Protein AF-A0A938LS44-F1 (afdb_monomer)

Mean predicted aligned error: 18.04 Å

Solvent-accessible surface area (backbone atoms only — not comparable to full-atom values): 8291 Å² total; per-residue (Å²): 138,83,89,50,72,65,62,50,58,70,42,45,64,40,54,76,70,62,76,52,53,71,71,59,46,53,52,51,53,54,49,36,69,77,35,56,71,58,39,54,48,51,54,57,49,58,70,61,63,71,82,76,79,67,84,51,71,64,63,55,53,52,51,48,52,51,51,54,52,51,52,54,52,49,52,52,51,51,48,49,51,51,29,49,50,36,52,45,61,73,64,58,64,59,93,77,76,100,79,69,94,46,44,78,89,51,86,85,49,72,64,58,51,52,50,39,46,51,52,20,49,52,43,47,51,53,46,51,52,53,56,59,70,65,50,71,80,74,129

Radius of gyration: 33.51 Å; Cα contacts (8 Å, |Δi|>4): 51; chains: 1; bounding box: 62×52×83 Å

Structure (mmCIF, N/CA/C/O backbone):
data_AF-A0A938LS44-F1
#
_entry.id   AF-A0A938LS44-F1
#
loop_
_atom_site.group_PDB
_atom_site.id
_atom_site.type_symbol
_atom_site.label_atom_id
_atom_site.label_alt_id
_atom_site.label_comp_id
_atom_site.label_asym_id
_atom_site.label_entity_id
_atom_site.label_seq_id
_atom_site.pdbx_PDB_ins_code
_atom_site.Cartn_x
_atom_site.Cartn_y
_atom_site.Cartn_z
_atom_site.occupancy
_atom_site.B_iso_or_equiv
_atom_site.auth_seq_id
_atom_site.auth_comp_id
_atom_site.aut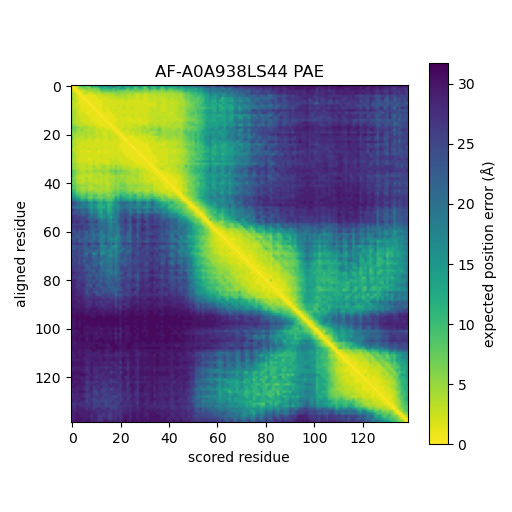h_asym_id
_atom_site.auth_atom_id
_atom_site.pdbx_PDB_model_num
ATOM 1 N N . MET A 1 1 ? -5.457 -23.847 31.312 1.00 52.97 1 MET A N 1
ATOM 2 C CA . MET A 1 1 ? -5.130 -22.407 31.427 1.00 52.97 1 MET A CA 1
ATOM 3 C C . MET A 1 1 ? -6.090 -21.785 32.421 1.00 52.97 1 MET A C 1
ATOM 5 O O . MET A 1 1 ? -7.231 -22.224 32.456 1.00 52.97 1 MET A O 1
ATOM 9 N N . LYS A 1 2 ? -5.640 -20.827 33.236 1.00 74.75 2 LYS A N 1
ATOM 10 C CA . LYS A 1 2 ? -6.527 -20.029 34.090 1.00 74.75 2 LYS A CA 1
ATOM 11 C C . LYS A 1 2 ? -6.760 -18.697 33.391 1.00 74.75 2 LYS A C 1
ATOM 13 O O . LYS A 1 2 ? -5.788 -18.053 33.007 1.00 74.75 2 LYS A O 1
ATOM 18 N N . ILE A 1 3 ? -8.020 -18.354 33.173 1.00 79.94 3 ILE A N 1
ATOM 19 C CA . ILE A 1 3 ? -8.418 -17.028 32.706 1.00 79.94 3 ILE A CA 1
ATOM 20 C C . ILE A 1 3 ? -8.428 -16.126 33.942 1.00 79.94 3 ILE A C 1
ATOM 22 O O . ILE A 1 3 ? -8.813 -16.577 35.021 1.00 79.94 3 ILE A O 1
ATOM 26 N N . THR A 1 4 ? -7.904 -14.912 33.806 1.00 88.69 4 THR A N 1
ATOM 27 C CA . THR A 1 4 ? -7.859 -13.909 34.875 1.00 88.69 4 THR A CA 1
ATOM 28 C C . THR A 1 4 ? -8.742 -12.728 34.507 1.00 88.69 4 THR A C 1
ATOM 30 O O . THR A 1 4 ? -9.022 -12.497 33.330 1.00 88.69 4 THR A O 1
ATOM 33 N N . ASP A 1 5 ? -9.129 -11.954 35.515 1.00 88.94 5 ASP A N 1
ATOM 34 C CA . ASP A 1 5 ? -9.919 -10.735 35.334 1.00 88.94 5 ASP A CA 1
ATOM 35 C C . ASP A 1 5 ? -9.244 -9.739 34.377 1.00 88.94 5 ASP A C 1
ATOM 37 O O . ASP A 1 5 ? -9.925 -9.113 33.570 1.00 88.94 5 ASP A O 1
ATOM 41 N N . ASP A 1 6 ? -7.910 -9.657 34.386 1.00 88.19 6 ASP A N 1
ATOM 42 C CA . ASP A 1 6 ? -7.145 -8.793 33.474 1.00 88.19 6 ASP A CA 1
ATOM 43 C C . ASP A 1 6 ? -7.316 -9.193 32.003 1.00 88.19 6 ASP A C 1
ATOM 45 O O . ASP A 1 6 ? -7.503 -8.338 31.143 1.00 88.19 6 ASP A O 1
ATOM 49 N N . VAL A 1 7 ? -7.332 -10.500 31.710 1.00 89.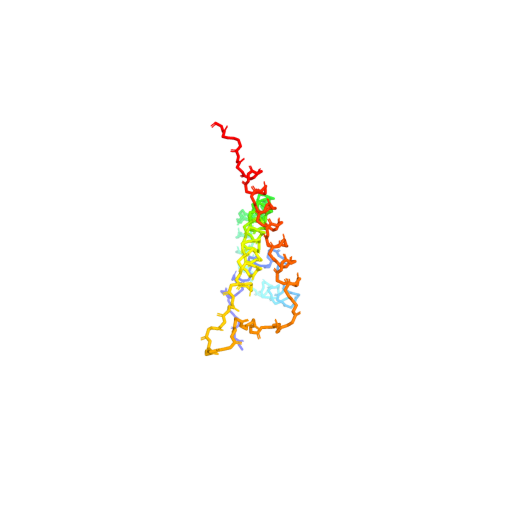75 7 VAL A N 1
ATOM 50 C CA . VAL A 1 7 ? -7.561 -10.994 30.342 1.00 89.75 7 VAL A CA 1
ATOM 51 C C . VAL A 1 7 ? -8.953 -10.599 29.861 1.00 89.75 7 VAL A C 1
ATOM 53 O O . VAL A 1 7 ? -9.138 -10.273 28.692 1.00 89.75 7 VAL A O 1
ATOM 56 N N . ILE A 1 8 ? -9.943 -10.616 30.752 1.00 91.50 8 ILE A N 1
ATOM 57 C CA . ILE A 1 8 ? -11.305 -10.205 30.417 1.00 91.50 8 ILE A CA 1
ATOM 58 C C . ILE A 1 8 ? -11.374 -8.688 30.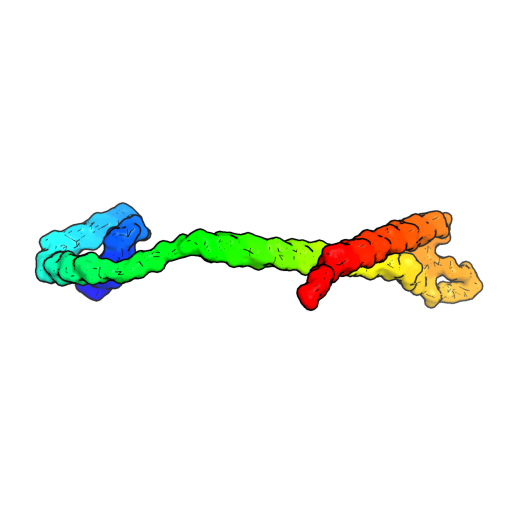218 1.00 91.50 8 ILE A C 1
ATOM 60 O O . ILE A 1 8 ? -11.983 -8.254 29.241 1.00 91.50 8 ILE A O 1
ATOM 64 N N . ARG A 1 9 ? -10.689 -7.891 31.053 1.00 89.25 9 ARG A N 1
ATOM 65 C CA . ARG A 1 9 ? -10.570 -6.430 30.877 1.00 89.25 9 ARG A CA 1
ATOM 66 C C . ARG A 1 9 ? -9.946 -6.058 29.536 1.00 89.25 9 ARG A C 1
ATOM 68 O O . ARG A 1 9 ? -10.493 -5.210 28.838 1.00 89.25 9 ARG A O 1
ATOM 75 N N . ASP A 1 10 ? -8.884 -6.744 29.122 1.00 87.38 10 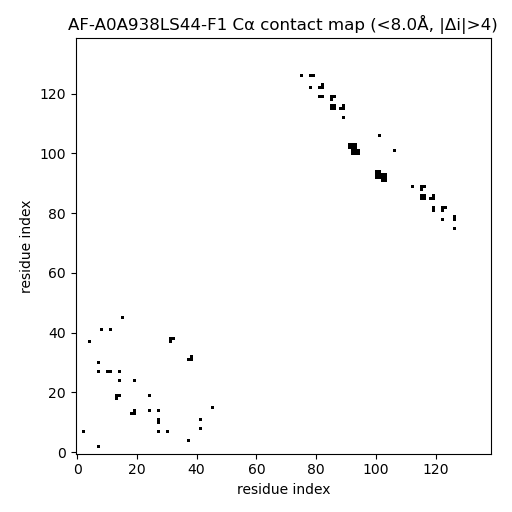ASP A N 1
ATOM 76 C CA . ASP A 1 10 ? -8.241 -6.518 27.820 1.00 87.38 10 ASP A CA 1
ATOM 77 C C . ASP A 1 10 ? -9.177 -6.816 26.634 1.00 87.38 10 ASP A C 1
ATOM 79 O O . ASP A 1 10 ? -9.056 -6.218 25.562 1.00 87.38 10 ASP A O 1
ATOM 83 N N . LEU A 1 11 ? -10.135 -7.733 26.812 1.00 90.44 11 LEU A N 1
ATOM 84 C CA . LEU A 1 11 ? -11.109 -8.107 25.785 1.00 90.44 11 LEU A CA 1
ATOM 85 C C . LEU A 1 11 ? -12.345 -7.197 25.748 1.00 90.44 11 LEU A C 1
ATOM 87 O O . LEU A 1 11 ? -13.023 -7.169 24.716 1.00 90.44 11 LEU A O 1
ATOM 91 N N . LEU A 1 12 ? -12.642 -6.439 26.811 1.00 88.88 12 LEU A N 1
ATOM 92 C CA . LEU A 1 12 ? -13.825 -5.568 26.889 1.00 88.88 12 LEU A CA 1
ATOM 93 C C . LEU A 1 12 ? -13.903 -4.541 25.745 1.00 88.88 12 LEU A C 1
ATOM 95 O O . LEU A 1 12 ? -14.967 -4.452 25.127 1.00 88.88 12 LEU A O 1
ATOM 99 N N . PRO A 1 13 ? -12.828 -3.811 25.373 1.00 85.06 13 PRO A N 1
ATOM 100 C CA . PRO A 1 13 ? -12.893 -2.858 24.265 1.00 85.06 13 PRO A CA 1
ATOM 101 C C . PRO A 1 13 ? -13.277 -3.521 22.937 1.00 85.06 13 PRO A C 1
ATOM 103 O O . PRO A 1 13 ? -14.103 -2.993 22.194 1.00 85.06 13 PRO A O 1
ATOM 106 N N . LEU A 1 14 ? -12.727 -4.708 22.657 1.00 85.81 14 LEU A N 1
ATOM 107 C CA . LEU A 1 14 ? -13.027 -5.477 21.445 1.00 85.81 14 LEU A CA 1
ATOM 108 C C . LEU A 1 14 ? -14.450 -6.051 21.476 1.00 85.81 14 LEU A C 1
ATOM 110 O O . LEU A 1 14 ? -15.129 -6.089 20.447 1.00 85.81 14 LEU A O 1
ATOM 114 N N . TYR A 1 15 ? -14.913 -6.487 22.652 1.00 87.19 15 TYR A N 1
ATOM 115 C CA . TYR A 1 15 ? -16.284 -6.941 22.878 1.00 87.19 15 TYR A CA 1
ATOM 116 C C . TYR A 1 15 ? -17.288 -5.815 22.602 1.00 87.19 15 TYR A C 1
ATOM 118 O O . TYR A 1 15 ? -18.227 -6.019 21.827 1.00 87.19 15 TYR A O 1
ATOM 126 N N . HIS A 1 16 ? -17.046 -4.617 23.145 1.00 84.56 16 HIS A N 1
ATOM 127 C CA . HIS A 1 16 ? -17.871 -3.427 22.921 1.00 84.56 16 HIS A CA 1
ATOM 128 C C . HIS A 1 16 ? -17.831 -2.937 21.468 1.00 84.56 16 HIS A C 1
ATOM 130 O O . HIS A 1 16 ? -18.863 -2.534 20.936 1.00 84.56 16 HIS A O 1
ATOM 136 N N . ALA A 1 17 ? -16.677 -3.024 20.800 1.00 81.94 17 ALA A N 1
ATOM 137 C CA . ALA A 1 17 ? -16.538 -2.708 19.377 1.00 81.94 17 ALA A CA 1
ATOM 138 C C . ALA A 1 17 ? -17.209 -3.744 18.451 1.00 81.94 17 ALA A C 1
ATOM 140 O O . ALA A 1 17 ? -17.344 -3.509 17.252 1.00 81.94 17 ALA A O 1
ATOM 141 N N . GLY A 1 18 ? -17.631 -4.897 18.984 1.00 83.50 18 GLY A N 1
ATOM 142 C CA . GLY A 1 18 ? -18.215 -5.983 18.198 1.00 83.50 18 GLY A CA 1
ATOM 143 C C . GLY A 1 18 ? -17.208 -6.731 17.318 1.00 83.50 18 GLY A C 1
ATOM 144 O O . GLY A 1 18 ? -17.624 -7.494 16.449 1.00 83.50 18 GLY A O 1
ATOM 145 N N . GLU A 1 19 ? -15.906 -6.549 17.547 1.00 85.06 19 GLU A N 1
ATOM 146 C CA . GLU A 1 19 ? -14.820 -7.150 16.757 1.00 85.06 19 GLU A CA 1
ATOM 147 C C . GLU A 1 19 ? -14.406 -8.551 17.254 1.00 85.06 19 GLU A C 1
ATOM 149 O O . GLU A 1 19 ? -13.526 -9.196 16.681 1.00 85.06 19 GLU A O 1
ATOM 154 N N . VAL A 1 20 ? -15.052 -9.061 18.308 1.00 90.62 20 VAL A N 1
ATOM 155 C CA . VAL A 1 20 ? -14.825 -10.412 18.846 1.00 90.62 20 VAL A CA 1
ATOM 156 C C . VAL A 1 20 ? -15.652 -11.483 18.127 1.00 90.62 20 VAL A C 1
ATOM 158 O O . VAL A 1 20 ? -16.794 -11.264 17.720 1.00 90.62 20 VAL A O 1
ATOM 161 N N . ARG A 1 21 ? -15.086 -12.692 18.011 1.00 91.31 21 ARG A N 1
ATOM 162 C CA . ARG A 1 21 ? -15.789 -13.880 17.493 1.00 91.31 21 ARG A CA 1
ATOM 163 C C . ARG A 1 21 ? -16.838 -14.381 18.494 1.00 91.31 21 ARG A C 1
ATOM 165 O O . ARG A 1 21 ? -16.736 -14.103 19.686 1.00 91.31 21 ARG A O 1
ATOM 172 N N . ALA A 1 22 ? -17.805 -15.167 18.012 1.00 91.69 22 ALA A N 1
ATOM 173 C CA . ALA A 1 22 ? -18.907 -15.697 18.824 1.00 91.69 22 ALA A CA 1
ATOM 174 C C . ALA A 1 22 ? -18.430 -16.457 20.078 1.00 91.69 22 ALA A C 1
ATOM 176 O O . ALA A 1 22 ? -18.930 -16.200 21.169 1.00 91.69 22 ALA A O 1
ATOM 177 N N . ASP A 1 23 ? -17.411 -17.308 19.942 1.00 91.19 23 ASP A N 1
ATOM 178 C CA . ASP A 1 23 ? -16.866 -18.080 21.066 1.00 91.19 23 ASP A CA 1
ATOM 179 C C . ASP A 1 23 ? -16.246 -17.174 22.143 1.00 91.19 23 ASP A C 1
ATOM 181 O O . ASP A 1 23 ? -16.451 -17.373 23.338 1.00 91.19 23 ASP A O 1
ATOM 185 N N . THR A 1 24 ? -15.519 -16.133 21.724 1.00 90.88 24 THR A N 1
ATOM 186 C CA . THR A 1 24 ? -14.915 -15.148 22.634 1.00 90.88 24 THR A CA 1
ATOM 187 C C . THR A 1 24 ? -15.981 -14.291 23.310 1.00 90.88 24 THR A C 1
ATOM 189 O O . THR A 1 24 ? -15.847 -13.960 24.483 1.00 90.88 24 THR A O 1
ATOM 192 N N . ARG A 1 25 ? -17.064 -13.965 22.595 1.00 92.06 25 ARG A N 1
ATOM 193 C CA . ARG A 1 25 ? -18.217 -13.255 23.155 1.00 92.06 25 ARG A CA 1
ATOM 194 C C . ARG A 1 25 ? -18.880 -14.064 24.271 1.00 92.06 25 ARG A C 1
ATOM 196 O O . ARG A 1 25 ? -19.039 -13.543 25.368 1.00 92.06 25 ARG A O 1
ATOM 203 N N . ALA A 1 26 ? -19.190 -15.334 24.011 1.00 92.94 26 ALA A N 1
ATOM 204 C CA . ALA A 1 26 ? -19.806 -16.218 24.999 1.00 92.94 26 ALA A CA 1
ATOM 205 C C . ALA A 1 26 ? -18.922 -16.400 26.245 1.00 92.94 26 ALA A C 1
ATOM 207 O O . ALA A 1 26 ? -19.429 -16.439 27.363 1.00 92.94 26 ALA A O 1
ATOM 208 N N . LEU A 1 27 ? -17.598 -16.458 26.061 1.00 93.31 27 LEU A N 1
ATOM 209 C CA . LEU A 1 27 ? -16.639 -16.522 27.163 1.00 93.31 27 LEU A CA 1
ATOM 210 C C . LEU A 1 27 ? -16.692 -15.275 28.058 1.00 93.31 27 LEU A C 1
ATOM 212 O O . LEU A 1 27 ? -16.751 -15.405 29.278 1.00 93.31 27 LEU A O 1
ATOM 216 N N . VAL A 1 28 ? -16.662 -14.080 27.459 1.00 91.56 28 VAL A N 1
ATOM 217 C CA . VAL A 1 28 ? -16.722 -12.812 28.202 1.00 91.56 28 VAL A CA 1
ATOM 218 C C . VAL A 1 28 ? -18.060 -12.688 28.932 1.00 91.56 28 VAL A C 1
ATOM 220 O O . VAL A 1 28 ? -18.076 -12.360 30.112 1.00 91.56 28 VAL A O 1
ATOM 223 N N . GLU A 1 29 ? -19.176 -13.016 28.279 1.00 92.12 29 GLU A N 1
ATOM 224 C CA . GLU A 1 29 ? -20.508 -12.975 28.897 1.00 92.12 29 GLU A CA 1
ATOM 225 C C . GLU A 1 29 ? -20.629 -13.928 30.094 1.00 92.12 29 GLU A C 1
ATOM 227 O O . GLU A 1 29 ? -21.110 -13.516 31.149 1.00 92.12 29 GLU A O 1
ATOM 232 N N . ALA A 1 30 ? -20.152 -15.170 29.963 1.00 92.56 30 ALA A N 1
ATOM 233 C CA . ALA A 1 30 ? -20.151 -16.137 31.060 1.00 92.56 30 ALA A CA 1
ATOM 234 C C . ALA A 1 30 ? -19.305 -15.648 32.248 1.00 92.56 30 ALA A C 1
ATOM 236 O O . ALA A 1 30 ? -19.742 -15.726 33.394 1.00 92.56 30 ALA A O 1
ATOM 237 N N . TRP A 1 31 ? -18.134 -15.062 31.981 1.00 92.25 31 TRP A N 1
ATOM 238 C CA . TRP A 1 31 ? -17.270 -14.525 33.034 1.00 92.25 31 TRP A CA 1
ATOM 239 C C . TRP A 1 31 ? -17.903 -13.339 33.766 1.00 92.25 31 TRP A C 1
ATOM 241 O O . TRP A 1 31 ? -17.846 -13.252 34.990 1.00 92.25 31 TRP A O 1
ATOM 251 N N . LEU A 1 32 ? -18.554 -12.433 33.033 1.00 90.00 32 LEU A N 1
ATOM 252 C CA . LEU A 1 32 ? -19.239 -11.277 33.616 1.00 90.00 32 LEU A CA 1
ATOM 253 C C . LEU A 1 32 ? -20.450 -11.680 34.471 1.00 90.00 32 LEU A C 1
ATOM 255 O O . LEU A 1 32 ? -20.757 -10.992 35.444 1.00 90.00 32 LEU A O 1
ATOM 259 N N . GLN A 1 33 ? -21.119 -12.792 34.147 1.00 91.12 33 GLN A N 1
ATOM 260 C CA . GLN A 1 33 ? -22.191 -13.353 34.979 1.00 91.12 33 GLN A CA 1
ATOM 261 C C . GLN A 1 33 ? -21.663 -13.910 36.305 1.00 91.12 33 GLN A C 1
ATOM 263 O O . GLN A 1 33 ? -22.303 -13.737 37.342 1.00 91.12 33 GLN A O 1
ATOM 268 N N . GLU A 1 34 ? -20.499 -14.558 36.281 1.00 90.00 34 GLU A N 1
ATOM 269 C CA . GLU A 1 34 ? -19.854 -15.113 37.475 1.00 90.00 34 GLU A CA 1
ATOM 270 C C . GLU A 1 34 ? -19.195 -14.024 38.347 1.00 90.00 34 GLU A C 1
ATOM 272 O O . GLU A 1 34 ? -19.119 -14.170 39.568 1.00 90.00 34 GLU A O 1
ATOM 277 N N . HIS A 1 35 ? -18.781 -12.900 37.747 1.00 89.25 35 HIS A N 1
ATOM 278 C CA . HIS A 1 35 ? -18.058 -11.801 38.399 1.00 89.25 35 HIS A CA 1
ATOM 279 C C . HIS A 1 35 ? -18.805 -10.451 38.282 1.00 89.25 35 HIS A C 1
ATOM 281 O O . HIS A 1 35 ? -18.361 -9.547 37.566 1.00 89.25 35 HIS A O 1
ATOM 287 N N . PRO A 1 36 ? -19.908 -10.244 39.031 1.00 84.44 36 PRO A N 1
ATOM 288 C CA . PRO A 1 36 ? -20.771 -9.065 38.883 1.00 84.44 36 PRO A CA 1
ATOM 289 C C . PRO A 1 36 ? -20.073 -7.732 39.201 1.00 84.44 36 PRO A C 1
ATOM 291 O O . PRO A 1 36 ? -20.407 -6.708 38.611 1.00 84.44 36 PRO A O 1
ATOM 294 N N . ALA A 1 37 ? -19.067 -7.733 40.083 1.00 86.31 37 ALA A N 1
ATOM 295 C CA . ALA A 1 37 ? -18.270 -6.538 40.373 1.00 86.31 37 ALA A CA 1
ATOM 296 C C . ALA A 1 37 ? -17.494 -6.039 39.139 1.00 86.31 37 ALA A C 1
ATOM 298 O O . ALA A 1 37 ? -17.409 -4.836 38.904 1.00 86.31 37 ALA A O 1
ATOM 299 N N . LEU A 1 38 ? -16.982 -6.967 38.323 1.00 85.62 38 LEU A N 1
ATOM 300 C CA . LEU A 1 38 ? -16.269 -6.656 37.085 1.00 85.62 38 LEU A CA 1
ATOM 301 C C . LEU A 1 38 ? -17.241 -6.186 35.995 1.00 85.62 38 LEU A C 1
ATOM 303 O O . LEU A 1 38 ? -16.904 -5.304 35.211 1.00 85.62 38 LEU A O 1
ATOM 307 N N . ALA A 1 39 ? -18.471 -6.709 35.986 1.00 84.69 39 ALA A N 1
ATOM 308 C CA . ALA A 1 39 ? -19.529 -6.245 35.091 1.00 84.69 39 ALA A CA 1
ATOM 309 C C . ALA A 1 39 ? -19.952 -4.794 35.367 1.00 84.69 39 ALA A C 1
ATOM 311 O O . ALA A 1 39 ? -20.129 -4.021 34.425 1.00 84.69 39 ALA A O 1
ATOM 312 N N . GLU A 1 40 ? -20.074 -4.392 36.636 1.00 84.50 40 GLU A N 1
ATOM 313 C CA . GLU A 1 40 ? -20.341 -2.989 36.982 1.00 84.50 40 GLU A CA 1
ATOM 314 C C . GLU A 1 40 ? -19.205 -2.054 36.554 1.00 84.50 40 GLU A C 1
ATOM 316 O O . GLU A 1 40 ? -19.457 -0.943 36.082 1.00 84.50 40 GLU A O 1
ATOM 321 N N . GLU A 1 41 ? -17.957 -2.493 36.707 1.00 82.19 41 GLU A N 1
ATOM 322 C CA . GLU A 1 41 ? -16.779 -1.728 36.305 1.00 82.19 41 GLU A CA 1
ATOM 323 C C . GLU A 1 41 ? -16.702 -1.582 34.780 1.00 82.19 41 GLU A C 1
ATOM 325 O O . GLU A 1 41 ? -16.566 -0.467 34.280 1.00 82.19 41 GLU A O 1
ATOM 330 N N . ALA A 1 42 ? -16.941 -2.670 34.043 1.00 79.75 42 ALA A N 1
ATOM 331 C CA . ALA A 1 42 ? -17.043 -2.676 32.586 1.00 79.75 42 ALA A CA 1
ATOM 332 C C . ALA A 1 42 ? -18.137 -1.725 32.073 1.00 79.75 42 ALA A C 1
ATOM 334 O O . ALA A 1 42 ? -17.931 -0.990 31.109 1.00 79.75 42 ALA A O 1
ATOM 335 N N . LEU A 1 43 ? -19.298 -1.687 32.737 1.00 78.88 43 LEU A N 1
ATOM 336 C CA . LEU A 1 43 ? -20.379 -0.756 32.405 1.00 78.88 43 LEU A CA 1
ATOM 337 C C . LEU A 1 43 ? -19.952 0.705 32.603 1.00 78.88 43 LEU A C 1
ATOM 339 O O . LEU A 1 43 ? -20.227 1.541 31.740 1.00 78.88 43 LEU A O 1
ATOM 343 N N . ARG A 1 44 ? -19.249 1.019 33.698 1.00 78.94 44 ARG A N 1
ATOM 344 C CA . ARG A 1 44 ? -18.726 2.373 33.958 1.00 78.94 44 ARG A CA 1
ATOM 345 C C . ARG A 1 44 ? -17.645 2.773 32.956 1.00 78.94 44 ARG A C 1
ATOM 347 O O . ARG A 1 44 ? -17.670 3.901 32.473 1.00 78.94 44 ARG A O 1
ATOM 354 N N . GLU A 1 45 ? -16.746 1.860 32.604 1.00 72.75 45 GLU A N 1
ATOM 355 C CA . GLU A 1 45 ? -15.707 2.094 31.596 1.00 72.75 45 GLU A CA 1
ATOM 356 C C . GLU A 1 45 ? -16.286 2.241 30.186 1.00 72.75 45 GLU A C 1
ATOM 358 O O . GLU A 1 45 ? -15.856 3.114 29.438 1.00 72.75 45 GLU A O 1
ATOM 363 N N . SER A 1 46 ? -17.322 1.475 29.834 1.00 68.00 46 SER A N 1
ATOM 364 C CA . SER A 1 46 ? -18.008 1.603 28.540 1.00 68.00 46 SER A CA 1
ATOM 365 C C . SER A 1 46 ? -18.696 2.962 28.356 1.00 68.00 46 SER A C 1
ATOM 367 O O . SER A 1 46 ? -18.815 3.450 27.231 1.00 68.00 46 SER A O 1
ATOM 369 N N . ALA A 1 47 ? -19.108 3.605 29.457 1.00 65.38 47 ALA A N 1
ATOM 370 C CA . ALA A 1 47 ? -19.650 4.961 29.439 1.00 65.38 47 ALA A CA 1
ATOM 371 C C . ALA A 1 47 ? -18.573 6.009 29.104 1.00 65.38 47 ALA A C 1
ATOM 373 O O . ALA A 1 47 ? -18.886 7.053 28.529 1.00 65.38 47 ALA A O 1
ATOM 374 N N . TRP A 1 48 ? -17.298 5.711 29.379 1.00 59.00 48 TRP A N 1
ATOM 375 C CA . TRP A 1 48 ? -16.152 6.407 28.796 1.00 59.00 48 TRP A CA 1
ATOM 376 C C . TRP A 1 48 ? -15.835 5.824 27.420 1.00 59.00 48 TRP A C 1
ATOM 378 O O . TRP A 1 48 ? -14.766 5.271 27.173 1.00 59.00 48 TRP A O 1
ATOM 388 N N . SER A 1 49 ? -16.774 5.967 26.485 1.00 60.00 49 SER A N 1
ATOM 389 C CA . SER A 1 49 ? -16.522 5.633 25.089 1.00 60.00 49 SER A CA 1
ATOM 390 C C . SER A 1 49 ? -15.319 6.440 24.594 1.00 60.00 49 SER A C 1
ATOM 392 O O . SER A 1 49 ? -15.394 7.669 24.475 1.00 60.00 49 SER A O 1
ATOM 394 N N . LEU A 1 50 ? -14.208 5.758 24.305 1.00 61.84 50 LEU A N 1
ATOM 395 C CA . LEU A 1 50 ? -13.104 6.346 23.556 1.00 61.84 50 LEU A CA 1
ATOM 396 C C . LEU A 1 50 ? -13.679 6.923 22.256 1.00 61.84 50 LEU A C 1
ATOM 398 O O . LEU A 1 50 ? -14.535 6.279 21.640 1.00 61.84 50 LEU A O 1
ATOM 402 N N . PRO A 1 51 ? -13.252 8.122 21.824 1.00 57.66 51 PRO A N 1
ATOM 403 C CA . PRO A 1 51 ? -13.694 8.657 20.552 1.00 57.66 51 PRO A CA 1
ATOM 404 C C . PRO A 1 51 ? -13.338 7.637 19.473 1.00 57.66 51 PRO A C 1
ATOM 406 O O . PRO A 1 51 ? -12.163 7.370 19.219 1.00 57.66 51 PRO A O 1
ATOM 409 N N . VAL A 1 52 ? -14.365 7.039 18.869 1.00 60.72 52 VAL A N 1
ATOM 410 C CA . VAL A 1 52 ? -14.203 6.169 17.710 1.00 60.72 52 VAL A CA 1
ATOM 411 C C . VAL A 1 52 ? -13.531 7.026 16.652 1.00 60.72 52 VAL A C 1
ATOM 413 O O . VAL A 1 52 ? -14.155 7.931 16.089 1.00 60.72 52 VAL A O 1
ATOM 416 N N . ILE A 1 53 ? -12.243 6.775 16.407 1.00 57.81 53 ILE A N 1
ATOM 417 C CA . ILE A 1 53 ? -11.531 7.381 15.288 1.00 57.81 53 ILE A CA 1
ATOM 418 C C . ILE A 1 53 ? -12.126 6.743 14.042 1.00 57.81 53 ILE A C 1
ATOM 420 O O . ILE A 1 53 ? -11.666 5.722 13.533 1.00 57.81 53 ILE A O 1
ATOM 424 N N . THR A 1 54 ? -13.228 7.330 13.589 1.00 56.31 54 THR A N 1
ATOM 425 C CA . THR A 1 54 ? -13.824 7.001 12.309 1.00 56.31 54 THR A CA 1
ATOM 426 C C . THR A 1 54 ? -12.763 7.344 11.289 1.00 56.31 54 THR A C 1
ATOM 428 O O . THR A 1 54 ? -12.359 8.500 11.179 1.00 56.31 54 THR A O 1
ATOM 431 N N . ARG A 1 55 ? -12.267 6.326 10.590 1.00 55.12 55 ARG A N 1
ATOM 432 C CA . ARG A 1 55 ? -11.360 6.497 9.462 1.00 55.12 55 ARG A CA 1
ATOM 433 C C . ARG A 1 55 ? -12.065 7.411 8.461 1.00 55.12 55 ARG A C 1
ATOM 435 O O . ARG A 1 55 ? -12.998 6.987 7.782 1.00 55.12 55 ARG A O 1
ATOM 442 N N . THR A 1 56 ? -11.724 8.694 8.469 1.00 56.41 56 THR A N 1
ATOM 443 C CA . THR A 1 56 ? -12.415 9.697 7.665 1.00 56.41 56 THR A CA 1
ATOM 444 C C . THR A 1 56 ? -12.090 9.450 6.196 1.00 56.41 56 THR A C 1
ATOM 446 O O . THR A 1 56 ? -11.015 8.956 5.856 1.00 56.41 56 THR A O 1
ATOM 449 N N . GLY A 1 57 ? -13.014 9.794 5.294 1.00 57.38 57 GLY A N 1
ATOM 450 C CA . GLY A 1 57 ? -12.806 9.670 3.843 1.00 57.38 57 GLY A CA 1
ATOM 451 C C . GLY A 1 57 ? -11.545 10.380 3.319 1.00 57.38 57 GLY A C 1
ATOM 452 O O . GLY A 1 57 ? -11.080 10.052 2.231 1.00 57.38 57 GLY A O 1
ATOM 453 N N . ALA A 1 58 ? -10.941 11.266 4.120 1.00 58.59 58 ALA A N 1
ATOM 454 C CA . ALA A 1 58 ? -9.631 11.865 3.875 1.00 58.59 58 ALA A CA 1
ATOM 455 C C . ALA A 1 58 ? -8.521 10.815 3.651 1.00 58.59 58 ALA A C 1
ATOM 457 O O . ALA A 1 58 ? -7.703 10.982 2.749 1.00 58.59 58 ALA A O 1
ATOM 458 N N . ASP A 1 59 ? -8.554 9.681 4.364 1.00 62.94 59 ASP A N 1
ATOM 459 C CA . ASP A 1 59 ? -7.622 8.561 4.153 1.00 62.94 59 ASP A CA 1
ATOM 460 C C . ASP A 1 59 ? -7.769 7.952 2.748 1.00 62.94 59 ASP A C 1
ATOM 462 O O . ASP A 1 59 ? -6.804 7.449 2.165 1.00 62.94 59 ASP A O 1
ATOM 466 N N . ALA A 1 60 ? -8.988 7.943 2.199 1.00 67.12 60 ALA A N 1
ATOM 467 C CA . ALA A 1 60 ? -9.259 7.403 0.871 1.00 67.12 60 ALA A CA 1
ATOM 468 C C . ALA A 1 60 ? -8.757 8.356 -0.223 1.00 67.12 60 ALA A C 1
ATOM 470 O O . ALA A 1 60 ? -8.106 7.904 -1.168 1.00 6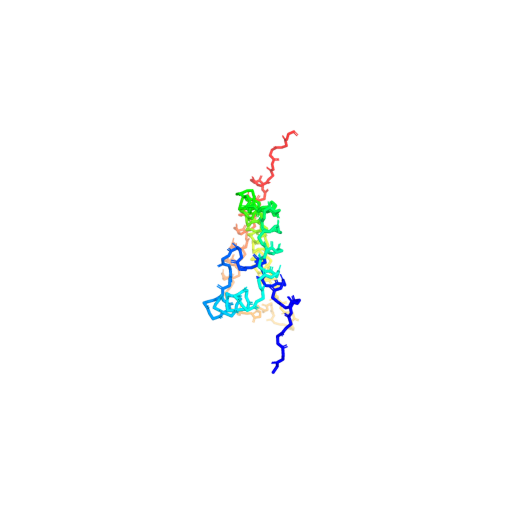7.12 60 ALA A O 1
ATOM 471 N N . GLU A 1 61 ? -8.984 9.660 -0.059 1.00 72.44 61 GLU A N 1
ATOM 472 C CA . GLU A 1 61 ? -8.484 10.691 -0.972 1.00 72.44 61 GLU A CA 1
ATOM 473 C C . GLU A 1 61 ? -6.951 10.764 -0.970 1.00 72.44 61 GLU A C 1
ATOM 475 O O . GLU A 1 61 ? -6.333 10.801 -2.038 1.00 72.44 61 GLU A O 1
ATOM 480 N N . GLU A 1 62 ? -6.312 10.686 0.201 1.00 75.50 62 GLU A N 1
ATOM 481 C CA . GLU A 1 62 ? -4.851 10.667 0.324 1.00 75.50 62 GLU A CA 1
ATOM 482 C C . GLU A 1 62 ? -4.248 9.424 -0.348 1.00 75.50 62 GLU A C 1
ATOM 484 O O . GLU A 1 62 ? -3.284 9.510 -1.120 1.00 75.50 62 GLU A O 1
ATOM 489 N N . ARG A 1 63 ? -4.860 8.250 -0.144 1.00 77.44 63 ARG A N 1
ATOM 490 C CA . ARG A 1 63 ? -4.459 7.011 -0.830 1.00 77.44 63 ARG A CA 1
ATOM 491 C C . ARG A 1 63 ? -4.625 7.115 -2.339 1.00 77.44 63 ARG A C 1
ATOM 493 O O . ARG A 1 63 ? -3.780 6.604 -3.081 1.00 77.44 63 ARG A O 1
ATOM 500 N N . GLU A 1 64 ? -5.687 7.751 -2.816 1.00 79.19 64 GLU A N 1
ATOM 501 C CA . GLU A 1 64 ? -5.916 7.924 -4.246 1.00 79.19 64 GLU A CA 1
ATOM 502 C C . GLU A 1 64 ? -4.909 8.902 -4.865 1.00 79.19 64 GLU A C 1
ATOM 504 O O . GLU A 1 64 ? -4.327 8.602 -5.914 1.00 79.19 64 GLU A O 1
ATOM 509 N N . ALA A 1 65 ? -4.608 10.008 -4.185 1.00 77.38 65 ALA A N 1
ATOM 510 C CA . ALA A 1 65 ? -3.562 10.946 -4.579 1.00 77.38 65 ALA A CA 1
ATOM 511 C C . ALA A 1 65 ? -2.187 10.258 -4.656 1.00 77.38 65 ALA A C 1
ATOM 513 O O . ALA A 1 65 ? -1.473 10.386 -5.656 1.00 77.38 65 ALA A O 1
ATOM 514 N N . LEU A 1 66 ? -1.841 9.435 -3.662 1.00 81.31 66 LEU A N 1
ATOM 515 C CA . LEU A 1 66 ? -0.614 8.635 -3.666 1.00 81.31 66 LEU A CA 1
ATOM 516 C C . LEU A 1 66 ? -0.577 7.631 -4.826 1.00 81.31 66 LEU A C 1
ATOM 518 O O . LEU A 1 66 ? 0.460 7.489 -5.480 1.00 81.31 66 LEU A O 1
ATOM 522 N N . ARG A 1 67 ? -1.690 6.947 -5.131 1.00 80.38 67 ARG A N 1
ATOM 523 C CA . ARG A 1 67 ? -1.775 6.023 -6.279 1.00 80.38 67 ARG A CA 1
ATOM 524 C C . ARG A 1 67 ? -1.565 6.749 -7.603 1.00 80.38 67 ARG A C 1
ATOM 526 O O . ARG A 1 67 ? -0.818 6.248 -8.444 1.00 80.38 67 ARG A O 1
ATOM 533 N N . ARG A 1 68 ? -2.171 7.927 -7.781 1.00 75.56 68 ARG A N 1
ATOM 534 C CA . ARG A 1 68 ? -2.002 8.757 -8.985 1.00 75.56 68 ARG A CA 1
ATOM 535 C C . ARG A 1 68 ? -0.541 9.175 -9.160 1.00 75.56 68 ARG A C 1
ATOM 537 O O . ARG A 1 68 ? 0.018 8.988 -10.241 1.00 75.56 68 ARG A O 1
ATOM 544 N N . THR A 1 69 ? 0.110 9.629 -8.092 1.00 80.88 69 THR A N 1
ATOM 545 C CA . THR A 1 69 ? 1.531 10.015 -8.116 1.00 80.88 69 THR A CA 1
ATOM 546 C C . THR A 1 69 ? 2.442 8.830 -8.439 1.00 80.88 69 THR A C 1
ATOM 548 O O . THR A 1 69 ? 3.292 8.928 -9.326 1.00 80.88 69 THR A O 1
ATOM 551 N N . LYS A 1 70 ? 2.228 7.670 -7.801 1.00 81.38 70 LYS A N 1
ATOM 552 C CA . LYS A 1 70 ? 2.986 6.441 -8.095 1.00 81.38 70 LYS A CA 1
ATOM 553 C C . LYS A 1 70 ? 2.807 5.989 -9.546 1.00 81.38 70 LYS A C 1
ATOM 555 O O . LYS A 1 70 ? 3.786 5.609 -10.183 1.00 81.38 70 LYS A O 1
ATOM 560 N N . ALA A 1 71 ? 1.594 6.072 -10.093 1.00 79.69 71 ALA A N 1
ATOM 561 C CA . ALA A 1 71 ? 1.319 5.696 -11.478 1.00 79.69 71 ALA A CA 1
ATOM 562 C C . ALA A 1 71 ? 2.036 6.607 -12.489 1.00 79.69 71 ALA A C 1
ATOM 564 O O . ALA A 1 71 ? 2.581 6.118 -13.480 1.00 79.69 71 ALA A O 1
ATOM 565 N N . LEU A 1 72 ? 2.081 7.919 -12.237 1.00 78.19 72 LEU A N 1
ATOM 566 C CA . LEU A 1 72 ? 2.823 8.865 -13.078 1.00 78.19 72 LEU A CA 1
ATOM 567 C C . LEU A 1 72 ? 4.331 8.592 -13.042 1.00 78.19 72 LEU A C 1
ATOM 569 O O . LEU A 1 72 ? 4.984 8.586 -14.088 1.00 78.19 72 LEU A O 1
ATOM 573 N N . LEU A 1 73 ? 4.873 8.308 -11.857 1.00 82.31 73 LEU A N 1
ATOM 574 C CA . LEU A 1 73 ? 6.290 8.002 -11.684 1.00 82.31 73 LEU A CA 1
ATOM 575 C C . LEU A 1 73 ? 6.670 6.673 -12.354 1.00 82.31 73 LEU A C 1
ATOM 577 O O . LEU A 1 73 ? 7.679 6.603 -13.057 1.00 82.31 73 LEU A O 1
ATOM 581 N N . ALA A 1 74 ? 5.817 5.653 -12.223 1.00 81.69 74 ALA A N 1
ATOM 582 C CA . ALA A 1 74 ? 5.983 4.370 -12.896 1.00 81.69 74 ALA A CA 1
ATOM 583 C C . ALA A 1 74 ? 5.964 4.528 -14.422 1.00 81.69 74 ALA A C 1
ATOM 585 O O . ALA A 1 74 ? 6.864 4.033 -15.094 1.00 81.69 74 ALA A O 1
ATOM 586 N N . ARG A 1 75 ? 5.007 5.280 -14.984 1.00 77.94 75 ARG A N 1
ATOM 587 C CA . ARG A 1 75 ? 4.954 5.557 -16.433 1.00 77.94 75 ARG A CA 1
ATOM 588 C C . ARG A 1 75 ? 6.215 6.262 -16.932 1.00 77.94 75 ARG A C 1
ATOM 590 O O . ARG A 1 75 ? 6.724 5.909 -17.992 1.00 77.94 75 ARG A O 1
ATOM 597 N N . ARG A 1 76 ? 6.737 7.228 -16.168 1.00 80.12 76 ARG A N 1
ATOM 598 C CA . ARG A 1 76 ? 7.993 7.921 -16.495 1.00 80.12 76 ARG A CA 1
ATOM 599 C C . ARG A 1 76 ? 9.186 6.963 -16.494 1.00 80.12 76 ARG A C 1
ATOM 601 O O . ARG A 1 76 ? 9.996 7.017 -17.414 1.00 80.12 76 ARG A O 1
ATOM 608 N N . SER A 1 77 ? 9.285 6.098 -15.485 1.00 79.88 77 SER A N 1
ATOM 609 C CA . SER A 1 77 ? 10.365 5.114 -15.363 1.00 79.88 77 SER A CA 1
ATOM 610 C C . SER A 1 77 ? 10.312 4.060 -16.474 1.00 79.88 77 SER A C 1
ATOM 612 O O . SER A 1 77 ? 11.330 3.802 -17.108 1.00 79.88 77 SER A O 1
ATOM 614 N N . TRP A 1 78 ? 9.126 3.536 -16.793 1.00 78.25 78 TRP A N 1
ATOM 615 C CA . TRP A 1 78 ? 8.933 2.600 -17.904 1.00 78.25 78 TRP A CA 1
ATOM 616 C C . TRP A 1 78 ? 9.282 3.221 -19.256 1.00 78.25 78 TRP A C 1
ATOM 618 O O . TRP A 1 78 ? 9.977 2.595 -20.050 1.00 78.25 78 TRP A O 1
ATOM 628 N N . ALA A 1 79 ? 8.861 4.463 -19.509 1.00 77.38 79 ALA A N 1
ATOM 629 C CA . ALA A 1 79 ? 9.213 5.165 -20.740 1.00 77.38 79 ALA A CA 1
ATOM 630 C C . ALA A 1 79 ? 10.734 5.357 -20.879 1.00 77.38 79 ALA A C 1
ATOM 632 O O . ALA A 1 79 ? 11.270 5.160 -21.966 1.00 77.38 79 ALA A O 1
ATOM 633 N N . LEU A 1 80 ? 11.433 5.676 -19.782 1.00 78.25 80 LEU A N 1
ATOM 634 C CA . LEU A 1 80 ? 12.894 5.769 -19.769 1.00 78.25 80 LEU A CA 1
ATOM 635 C C . LEU A 1 80 ? 13.549 4.403 -20.028 1.00 78.25 80 LEU A C 1
ATOM 637 O O . LEU A 1 80 ? 14.461 4.315 -20.842 1.00 78.25 80 LEU A O 1
ATOM 641 N N . GLY A 1 81 ? 13.072 3.341 -19.373 1.00 81.75 81 GLY A N 1
ATOM 642 C CA . GLY A 1 81 ? 13.594 1.985 -19.550 1.00 81.75 81 GLY A CA 1
ATOM 643 C C . GLY A 1 81 ? 13.429 1.476 -20.982 1.00 81.75 81 GLY A C 1
ATOM 644 O O . GLY A 1 81 ? 14.386 0.980 -21.566 1.00 81.75 81 GLY A O 1
ATOM 645 N N . ILE A 1 82 ? 12.249 1.675 -21.578 1.00 77.06 82 ILE A N 1
ATOM 646 C CA . ILE A 1 82 ? 11.972 1.334 -22.980 1.00 77.06 82 ILE A CA 1
ATOM 647 C C . ILE A 1 82 ? 12.874 2.149 -23.912 1.00 77.06 82 ILE A C 1
ATOM 649 O O . ILE A 1 82 ? 13.489 1.579 -24.808 1.00 77.06 82 ILE A O 1
ATOM 653 N N . ALA A 1 83 ? 13.003 3.460 -23.687 1.00 74.88 83 ALA A N 1
ATOM 654 C CA . ALA A 1 83 ? 13.868 4.312 -24.496 1.00 74.88 83 ALA A CA 1
ATOM 655 C C . ALA A 1 83 ? 15.329 3.841 -24.446 1.00 74.88 83 ALA A C 1
ATOM 657 O O . ALA A 1 83 ? 15.932 3.634 -25.495 1.00 74.88 83 ALA A O 1
ATOM 658 N N . ILE A 1 84 ? 15.871 3.595 -23.247 1.00 77.94 84 ILE A N 1
ATOM 659 C CA . ILE A 1 84 ? 17.234 3.082 -23.070 1.00 77.94 84 ILE A CA 1
ATOM 660 C C . ILE A 1 84 ? 17.382 1.731 -23.767 1.00 77.94 84 ILE A C 1
ATOM 662 O O . ILE A 1 84 ? 18.295 1.581 -24.568 1.00 77.94 84 ILE A O 1
ATOM 666 N N . PHE A 1 85 ? 16.471 0.784 -23.540 1.00 76.31 85 PHE A N 1
ATOM 667 C CA . PHE A 1 85 ? 16.526 -0.556 -24.128 1.00 76.31 85 PHE A CA 1
ATOM 668 C C . PHE A 1 85 ? 16.542 -0.524 -25.662 1.00 76.31 85 PHE A C 1
ATOM 670 O O . PHE A 1 85 ? 17.425 -1.116 -26.281 1.00 76.31 85 PHE A O 1
ATOM 677 N N . PHE A 1 86 ? 15.631 0.232 -26.282 1.00 66.44 86 PHE A N 1
ATOM 678 C CA . PHE A 1 86 ? 15.565 0.362 -27.740 1.00 66.44 86 PHE A CA 1
ATOM 679 C C . PHE A 1 86 ? 16.715 1.175 -28.340 1.00 66.44 86 PHE A C 1
ATOM 681 O O . PHE A 1 86 ? 17.013 0.993 -29.514 1.00 66.44 86 PHE A O 1
ATOM 688 N N . THR A 1 87 ? 17.378 2.048 -27.573 1.00 67.50 87 THR A N 1
ATOM 689 C CA . THR A 1 87 ? 18.608 2.730 -28.023 1.00 67.50 87 THR A CA 1
ATOM 690 C C . THR A 1 87 ? 19.883 1.926 -27.766 1.00 67.50 87 THR A C 1
ATOM 692 O O . THR A 1 87 ? 20.840 2.055 -28.521 1.00 67.50 87 THR A O 1
ATOM 695 N N . ALA A 1 88 ? 19.904 1.078 -26.737 1.00 67.25 88 ALA A N 1
ATOM 696 C CA . ALA A 1 88 ? 21.058 0.267 -26.364 1.00 67.25 88 ALA A CA 1
ATOM 697 C C . ALA A 1 88 ? 21.159 -1.014 -27.203 1.00 67.25 88 ALA A C 1
ATOM 699 O O . ALA A 1 88 ? 22.264 -1.422 -27.542 1.00 67.25 88 ALA A O 1
ATOM 700 N N . LEU A 1 89 ? 20.024 -1.605 -27.599 1.00 65.81 89 LEU A N 1
ATOM 701 C CA . LEU A 1 89 ? 19.958 -2.714 -28.560 1.00 65.81 89 LEU A CA 1
ATOM 702 C C . LEU A 1 89 ? 20.752 -2.430 -29.852 1.00 65.81 89 LEU A C 1
ATOM 704 O O . LEU A 1 89 ? 21.616 -3.236 -30.194 1.00 65.81 89 LEU A O 1
ATOM 708 N N . PRO A 1 90 ? 20.542 -1.288 -30.540 1.00 58.72 90 PRO A N 1
ATOM 709 C CA . PRO A 1 90 ? 21.307 -0.928 -31.724 1.00 58.72 90 PRO A CA 1
ATOM 710 C C . PRO A 1 90 ? 22.758 -0.486 -31.428 1.00 58.72 90 PRO A C 1
ATOM 712 O O . PRO A 1 90 ? 23.584 -0.390 -32.325 1.00 58.72 90 PRO A O 1
ATOM 715 N N . LEU A 1 91 ? 23.107 -0.188 -30.177 1.00 60.06 91 LEU A N 1
ATOM 716 C CA . LEU A 1 91 ? 24.482 0.170 -29.808 1.00 60.06 91 LEU A CA 1
ATOM 717 C C . LEU A 1 91 ? 25.304 -1.030 -29.321 1.00 60.06 91 LEU A C 1
ATOM 719 O O . LEU A 1 91 ? 26.497 -0.889 -29.067 1.00 60.06 91 LEU A O 1
ATOM 723 N N . SER A 1 92 ? 24.692 -2.211 -29.206 1.00 60.34 92 SER A N 1
ATOM 724 C CA . SER A 1 92 ? 25.384 -3.451 -28.862 1.00 60.34 92 SER A CA 1
ATOM 725 C C . SER A 1 92 ? 26.041 -4.048 -30.112 1.00 60.34 92 SER A C 1
ATOM 727 O O . SER A 1 92 ? 25.566 -5.017 -30.704 1.00 60.34 92 SER A O 1
ATOM 729 N N . PHE A 1 93 ? 27.133 -3.423 -30.551 1.00 58.34 93 PHE A N 1
ATOM 730 C CA . PHE A 1 93 ? 28.023 -3.951 -31.584 1.00 58.34 93 PHE A CA 1
ATOM 731 C C . PHE A 1 93 ? 29.298 -4.513 -30.938 1.00 58.34 93 PHE A C 1
ATOM 733 O O . PHE A 1 93 ? 29.874 -3.904 -30.039 1.00 58.34 93 PHE A O 1
ATOM 740 N N . GLY A 1 94 ? 29.735 -5.692 -31.386 1.00 51.44 94 GLY A N 1
ATOM 741 C CA . GLY A 1 94 ? 30.981 -6.326 -30.953 1.00 51.44 94 GLY A CA 1
ATOM 742 C C . GLY A 1 94 ? 32.045 -6.183 -32.036 1.00 51.44 94 GLY A C 1
ATOM 743 O O . GLY A 1 94 ? 31.849 -6.655 -33.153 1.00 51.44 94 GLY A O 1
ATOM 744 N N . GLY A 1 95 ? 33.158 -5.515 -31.728 1.00 47.00 95 GLY A N 1
ATOM 745 C CA . GLY A 1 95 ? 34.308 -5.415 -32.629 1.00 47.00 95 GLY A CA 1
ATOM 746 C C . GLY A 1 95 ? 35.266 -6.586 -32.422 1.00 47.00 95 GLY A C 1
ATOM 747 O O . GLY A 1 95 ? 35.913 -6.655 -31.381 1.00 47.00 95 GLY A O 1
ATOM 748 N N . GLY A 1 96 ? 35.364 -7.479 -33.409 1.00 46.56 96 GLY A N 1
ATOM 749 C CA . GLY A 1 96 ? 36.281 -8.620 -33.404 1.00 46.56 96 GLY A CA 1
ATOM 750 C C . GLY A 1 96 ? 36.655 -9.061 -34.822 1.00 46.56 96 GLY A C 1
ATOM 751 O O . GLY A 1 96 ? 35.936 -9.833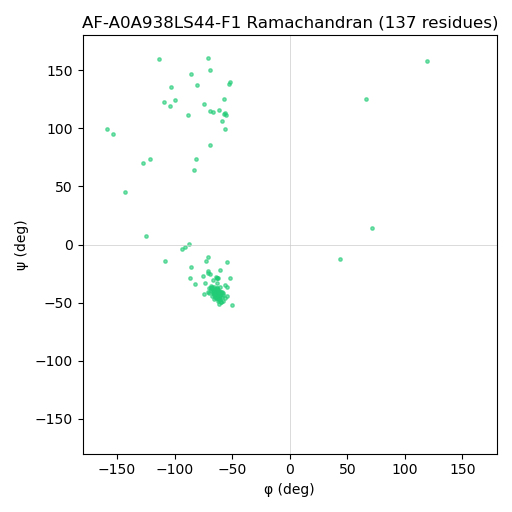 -35.436 1.00 46.56 96 GLY A O 1
ATOM 752 N N . ASP A 1 97 ? 37.795 -8.541 -35.278 1.00 52.09 97 ASP A N 1
ATOM 753 C CA . ASP A 1 97 ? 38.676 -8.962 -36.377 1.00 52.09 97 ASP A CA 1
ATOM 754 C C . ASP A 1 97 ? 38.266 -8.934 -37.873 1.00 52.09 97 ASP A C 1
ATOM 756 O O . ASP A 1 97 ? 37.325 -9.553 -38.354 1.00 52.09 97 ASP A O 1
ATOM 760 N N . ARG A 1 98 ? 39.139 -8.221 -38.612 1.00 53.66 98 ARG A N 1
ATOM 761 C CA . ARG A 1 98 ? 39.551 -8.236 -40.037 1.00 53.66 98 ARG A CA 1
ATOM 762 C C . ARG A 1 98 ? 38.548 -8.361 -41.197 1.00 53.66 98 ARG A C 1
ATOM 764 O O . ARG A 1 98 ? 38.969 -8.031 -42.304 1.00 53.66 98 ARG A O 1
ATOM 771 N N . THR A 1 99 ? 37.273 -8.704 -41.022 1.00 53.09 99 THR A N 1
ATOM 772 C CA . THR A 1 99 ? 36.315 -8.812 -42.154 1.00 53.09 99 THR A CA 1
ATOM 773 C C . THR A 1 99 ? 34.889 -8.336 -41.855 1.00 53.09 99 THR A C 1
ATOM 775 O O . THR A 1 99 ? 33.920 -8.939 -42.304 1.00 53.09 99 THR A O 1
ATOM 778 N N . GLY A 1 100 ? 34.754 -7.178 -41.206 1.00 52.59 100 GLY A N 1
ATOM 779 C CA . GLY A 1 100 ? 33.522 -6.383 -41.250 1.00 52.59 100 GLY A CA 1
ATOM 780 C C . GLY A 1 100 ? 32.845 -6.170 -39.901 1.00 52.59 100 GLY A C 1
ATOM 781 O O . GLY A 1 100 ? 33.064 -6.882 -38.931 1.00 52.59 100 GLY A O 1
ATOM 782 N N . PHE A 1 101 ? 32.031 -5.119 -39.834 1.00 52.59 101 PHE A N 1
ATOM 783 C CA . PHE A 1 101 ? 31.178 -4.854 -38.682 1.00 52.59 101 PHE A CA 1
ATOM 784 C C . PHE A 1 101 ? 30.085 -5.923 -38.623 1.00 52.59 101 PHE A C 1
ATOM 786 O O . PHE A 1 101 ? 29.234 -5.977 -39.510 1.00 52.59 101 PHE A O 1
ATOM 793 N N . HIS A 1 102 ? 30.091 -6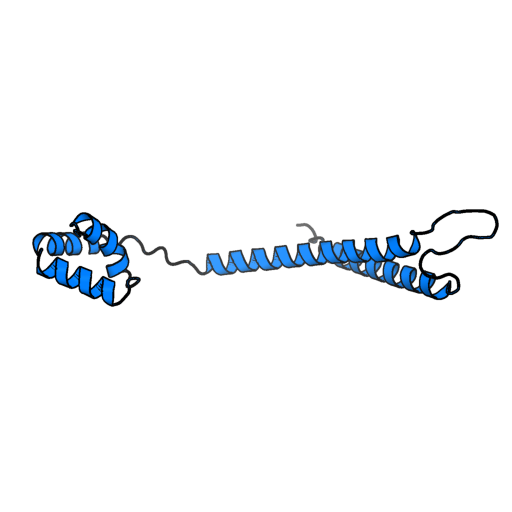.757 -37.585 1.00 54.28 102 HIS A N 1
ATOM 794 C CA . HIS A 1 102 ? 29.073 -7.786 -37.397 1.00 54.28 102 HIS A CA 1
ATOM 795 C C . HIS A 1 102 ? 28.164 -7.409 -36.228 1.00 54.28 102 HIS A C 1
ATOM 797 O O . HIS A 1 102 ? 28.602 -7.196 -35.096 1.00 54.28 102 HIS A O 1
ATOM 803 N N . TRP A 1 103 ? 26.873 -7.316 -36.515 1.00 53.47 103 TRP A N 1
ATOM 804 C CA . TRP A 1 103 ? 25.840 -7.125 -35.511 1.00 53.47 103 TRP A CA 1
ATOM 805 C C . TRP A 1 103 ? 25.617 -8.430 -34.748 1.00 53.47 103 TRP A C 1
ATOM 807 O O . TRP A 1 103 ? 25.234 -9.432 -35.346 1.00 53.47 103 TRP A O 1
ATOM 817 N N . PHE A 1 104 ? 25.816 -8.412 -33.425 1.00 53.38 104 PHE A N 1
ATOM 818 C CA . PHE A 1 104 ? 25.773 -9.611 -32.571 1.00 53.38 104 PHE A CA 1
ATOM 819 C C . PHE A 1 104 ? 24.411 -10.335 -32.595 1.00 53.38 104 PHE A C 1
ATOM 821 O O . PHE A 1 104 ? 24.339 -11.523 -32.304 1.00 53.38 104 PHE A O 1
ATOM 828 N N . PHE A 1 105 ? 23.335 -9.633 -32.968 1.00 52.62 105 PHE A N 1
ATOM 829 C CA . PHE A 1 105 ? 21.974 -10.179 -33.026 1.00 52.62 105 PHE A CA 1
ATOM 830 C C . PHE A 1 105 ? 21.414 -10.398 -34.443 1.00 52.62 105 PHE A C 1
ATOM 832 O O . PHE A 1 105 ? 20.417 -11.103 -34.573 1.00 52.62 105 PHE A O 1
ATOM 839 N N . TRP A 1 106 ? 22.020 -9.836 -35.500 1.00 52.19 106 TRP A N 1
ATOM 840 C CA . TRP A 1 106 ? 21.505 -9.972 -36.874 1.00 52.19 106 TRP A CA 1
ATOM 841 C C . TRP A 1 106 ? 22.579 -9.718 -37.942 1.00 52.19 106 TRP A C 1
ATOM 843 O O . TRP A 1 106 ? 22.818 -8.563 -38.291 1.00 52.19 106 TRP A O 1
ATOM 853 N N . PRO A 1 107 ? 23.186 -10.768 -38.519 1.00 56.19 107 PRO A N 1
ATOM 854 C CA . PRO A 1 107 ? 24.214 -10.611 -39.548 1.00 56.19 107 PRO A CA 1
ATOM 855 C C . PRO A 1 107 ? 23.729 -9.928 -40.843 1.00 56.19 107 PRO A C 1
ATOM 857 O O . PRO A 1 107 ? 24.518 -9.224 -41.460 1.00 56.19 107 PRO A O 1
ATOM 860 N N . ASP A 1 108 ? 22.442 -10.048 -41.216 1.00 56.53 108 ASP A N 1
ATOM 861 C CA . ASP A 1 108 ? 21.975 -9.713 -42.581 1.00 56.53 108 ASP A CA 1
ATOM 862 C C . ASP A 1 108 ? 20.820 -8.691 -42.691 1.00 56.53 108 ASP A C 1
ATOM 864 O O . ASP A 1 108 ? 20.297 -8.449 -43.783 1.00 56.53 108 ASP A O 1
ATOM 868 N N . HIS A 1 109 ? 20.381 -8.048 -41.602 1.00 58.94 109 HIS A N 1
ATOM 869 C CA . HIS A 1 109 ? 19.172 -7.204 -41.637 1.00 58.94 109 HIS A CA 1
ATOM 870 C C . HIS A 1 109 ? 19.384 -5.786 -41.093 1.00 58.94 109 HIS A C 1
ATOM 872 O O . HIS A 1 109 ? 18.811 -5.387 -40.080 1.00 58.94 109 HIS A O 1
ATOM 878 N N . ALA A 1 110 ? 20.134 -4.971 -41.845 1.00 61.19 110 ALA A N 1
ATOM 879 C CA . ALA A 1 110 ? 20.295 -3.527 -41.614 1.00 61.19 110 ALA A CA 1
ATOM 880 C C . ALA A 1 110 ? 18.953 -2.766 -41.480 1.00 61.19 110 ALA A C 1
ATOM 882 O O . ALA A 1 110 ? 18.854 -1.777 -40.752 1.00 61.19 110 ALA A O 1
ATOM 883 N N . LEU A 1 111 ? 17.890 -3.263 -42.124 1.00 62.72 111 LEU A N 1
ATOM 884 C CA . LEU A 1 111 ? 16.536 -2.718 -41.996 1.00 62.72 111 LEU A CA 1
ATOM 885 C C . LEU A 1 111 ? 15.980 -2.847 -40.571 1.00 62.72 111 LEU A C 1
ATOM 887 O O . LEU A 1 111 ? 15.360 -1.906 -40.075 1.00 62.72 111 LEU A O 1
ATOM 891 N N . ALA A 1 112 ? 16.247 -3.955 -39.878 1.00 60.97 112 ALA A N 1
ATOM 892 C CA . ALA A 1 112 ? 15.758 -4.171 -38.519 1.00 60.97 112 ALA A CA 1
ATOM 893 C C . ALA A 1 112 ? 16.415 -3.209 -37.513 1.00 60.97 112 ALA A C 1
ATOM 895 O O . ALA A 1 112 ? 15.730 -2.676 -36.641 1.00 60.97 112 ALA A O 1
ATOM 896 N N . ALA A 1 113 ? 17.703 -2.898 -37.702 1.00 61.75 113 ALA A N 1
ATOM 897 C CA . ALA A 1 113 ? 18.416 -1.895 -36.909 1.00 61.75 113 ALA A CA 1
ATOM 898 C C . ALA A 1 113 ? 17.853 -0.476 -37.124 1.00 61.75 113 ALA A C 1
ATOM 900 O O . ALA A 1 113 ? 17.662 0.286 -36.171 1.00 61.75 113 ALA A O 1
ATOM 901 N N . SER A 1 114 ? 17.521 -0.123 -38.372 1.00 66.94 114 SER A N 1
ATOM 902 C CA . SER A 1 114 ? 16.889 1.169 -38.674 1.00 66.94 114 SER A CA 1
ATOM 903 C C . SER A 1 114 ? 15.471 1.279 -38.096 1.00 66.94 114 SER A C 1
ATOM 905 O O . SER A 1 114 ? 15.114 2.317 -37.538 1.00 66.94 114 SER A O 1
ATOM 907 N N . LEU A 1 115 ? 14.691 0.192 -38.130 1.00 70.81 115 LEU A N 1
ATOM 908 C CA . LEU A 1 115 ? 13.355 0.123 -37.533 1.00 70.81 115 LEU A CA 1
ATOM 909 C C . LEU A 1 115 ? 13.407 0.241 -36.007 1.00 70.81 115 LEU A C 1
ATOM 911 O O . LEU A 1 115 ? 12.599 0.969 -35.430 1.00 70.81 115 LEU A O 1
ATOM 915 N N . SER A 1 116 ? 14.373 -0.405 -35.344 1.00 64.62 116 SER A N 1
ATOM 916 C CA . SER A 1 116 ? 14.538 -0.276 -33.891 1.00 64.62 116 SER A CA 1
ATOM 917 C C . SER A 1 116 ? 14.933 1.140 -33.475 1.00 64.62 116 SER A C 1
ATOM 919 O O . SER A 1 116 ? 14.407 1.652 -32.487 1.00 64.62 116 SER A O 1
ATOM 921 N N . LEU A 1 117 ? 15.794 1.811 -34.250 1.00 67.19 117 LEU A N 1
ATOM 922 C CA . LEU A 1 117 ? 16.152 3.212 -34.008 1.00 67.19 117 LEU A CA 1
ATOM 923 C C . LEU A 1 117 ? 14.965 4.154 -34.239 1.00 67.19 117 LEU A C 1
ATOM 925 O O . LEU A 1 117 ? 14.757 5.072 -33.447 1.00 67.19 117 LEU A O 1
ATOM 929 N N . ALA A 1 118 ? 14.149 3.906 -35.268 1.00 75.38 118 ALA A N 1
ATOM 930 C CA . ALA A 1 118 ? 12.928 4.668 -35.516 1.00 75.38 118 ALA A CA 1
ATOM 931 C C . ALA A 1 118 ? 11.913 4.508 -34.368 1.00 75.38 118 ALA A C 1
ATOM 933 O O . ALA A 1 118 ? 11.378 5.500 -33.874 1.00 75.38 118 ALA A O 1
ATOM 934 N N . LEU A 1 119 ? 11.703 3.281 -33.877 1.00 72.38 119 LEU A N 1
ATOM 935 C CA . LEU A 1 119 ? 10.870 2.996 -32.701 1.00 72.38 119 LEU A CA 1
ATOM 936 C C . LEU A 1 119 ? 11.414 3.666 -31.430 1.00 72.38 119 LEU A C 1
ATOM 938 O O . LEU A 1 119 ? 10.647 4.266 -30.675 1.00 72.38 119 LEU A O 1
ATOM 942 N N . GLY A 1 120 ? 12.733 3.638 -31.223 1.00 70.75 120 GLY A N 1
ATOM 943 C CA . GLY A 1 120 ? 13.399 4.352 -30.133 1.00 70.75 120 GLY A CA 1
ATOM 944 C C . GLY A 1 120 ? 13.194 5.868 -30.213 1.00 70.75 120 GLY A C 1
ATOM 945 O O . GLY A 1 120 ? 12.852 6.497 -29.211 1.00 70.75 120 GLY A O 1
ATOM 946 N N . ALA A 1 121 ? 13.321 6.462 -31.402 1.00 77.25 121 ALA A N 1
ATOM 947 C CA . ALA A 1 121 ? 13.072 7.886 -31.623 1.00 77.25 121 ALA A CA 1
ATOM 948 C C . ALA A 1 121 ? 11.610 8.266 -31.330 1.00 77.25 121 ALA A C 1
ATOM 950 O O . ALA A 1 121 ? 11.356 9.263 -30.653 1.00 77.25 121 ALA A O 1
ATOM 951 N N . VAL A 1 122 ? 10.644 7.444 -31.754 1.00 78.88 122 VAL A N 1
ATOM 952 C CA . VAL A 1 122 ? 9.218 7.630 -31.428 1.00 78.88 122 VAL A CA 1
ATOM 953 C C . VAL A 1 122 ? 8.982 7.555 -29.916 1.00 78.88 122 VAL A C 1
ATOM 955 O O . VAL A 1 122 ? 8.266 8.395 -29.366 1.00 78.88 122 VAL A O 1
ATOM 958 N N . ALA A 1 123 ? 9.621 6.614 -29.217 1.00 71.94 123 ALA A N 1
ATOM 959 C CA . ALA A 1 123 ? 9.533 6.499 -27.761 1.00 71.94 123 ALA A CA 1
ATOM 960 C C . ALA A 1 123 ? 10.128 7.725 -27.038 1.00 71.94 123 ALA A C 1
ATOM 962 O O . ALA A 1 123 ? 9.527 8.231 -26.087 1.00 71.94 123 ALA A O 1
ATOM 963 N N . TRP A 1 124 ? 11.251 8.265 -27.521 1.00 74.19 124 TRP A N 1
ATOM 964 C CA . TRP A 1 124 ? 11.842 9.512 -27.017 1.00 74.19 124 TRP A CA 1
ATOM 965 C C . TRP A 1 124 ? 10.943 10.730 -27.252 1.00 74.19 124 TRP A C 1
ATOM 967 O O . TRP A 1 124 ? 10.791 11.565 -26.357 1.00 74.19 124 TRP A O 1
ATOM 977 N N . ILE A 1 125 ? 10.298 10.820 -28.417 1.00 79.38 125 ILE A 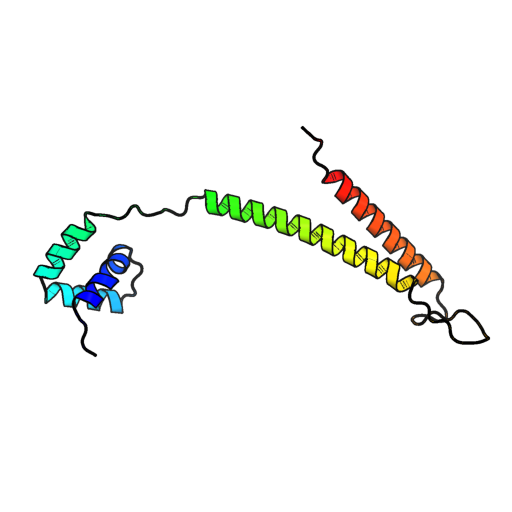N 1
ATOM 978 C CA . ILE A 1 125 ? 9.330 11.881 -28.728 1.00 79.38 125 ILE A CA 1
ATOM 979 C C . ILE A 1 125 ? 8.121 11.784 -27.789 1.00 79.38 125 ILE A C 1
ATOM 981 O O . ILE A 1 125 ? 7.724 12.786 -27.190 1.00 79.38 125 ILE A O 1
ATOM 985 N N . ALA A 1 126 ? 7.573 10.585 -27.582 1.00 74.94 126 ALA A N 1
ATOM 986 C CA . ALA A 1 126 ? 6.487 10.352 -26.632 1.00 74.94 126 ALA A CA 1
ATOM 987 C C . ALA A 1 126 ? 6.889 10.720 -25.192 1.00 74.94 126 ALA A C 1
ATOM 989 O O . ALA A 1 126 ? 6.122 11.390 -24.494 1.00 74.94 126 ALA A O 1
ATOM 990 N N . TYR A 1 127 ? 8.103 10.361 -24.761 1.00 72.56 127 TYR A N 1
ATOM 991 C CA . TYR A 1 127 ? 8.654 10.758 -23.462 1.00 72.56 127 TYR A CA 1
ATOM 992 C C . TYR A 1 127 ? 8.759 12.283 -23.332 1.00 72.56 127 TYR A C 1
ATOM 994 O O . TYR A 1 127 ? 8.297 12.848 -22.339 1.00 72.56 127 TYR A O 1
ATOM 1002 N N . ALA A 1 128 ? 9.294 12.971 -24.344 1.00 76.25 128 ALA A N 1
ATOM 1003 C CA . ALA A 1 128 ? 9.438 14.425 -24.346 1.00 76.25 128 ALA A CA 1
ATOM 1004 C C . ALA A 1 128 ? 8.081 15.149 -24.300 1.00 76.25 128 ALA A C 1
ATOM 1006 O O . ALA A 1 128 ? 7.933 16.136 -23.575 1.00 76.25 128 ALA A O 1
ATOM 1007 N N . ILE A 1 129 ? 7.071 14.650 -25.020 1.00 78.31 129 ILE A N 1
ATOM 1008 C CA . ILE A 1 129 ? 5.709 15.204 -25.001 1.00 78.31 129 ILE A CA 1
ATOM 1009 C C . ILE A 1 129 ? 5.067 15.012 -23.625 1.00 78.31 129 ILE A C 1
ATOM 1011 O O . ILE A 1 129 ? 4.524 15.970 -23.072 1.00 78.31 129 ILE A O 1
ATOM 1015 N N . ASN A 1 130 ? 5.157 13.813 -23.041 1.00 71.25 130 ASN A N 1
ATOM 1016 C CA . ASN A 1 130 ? 4.616 13.550 -21.705 1.00 71.25 130 ASN A CA 1
ATOM 1017 C C . ASN A 1 130 ? 5.329 14.385 -20.636 1.00 71.25 130 ASN A C 1
ATOM 1019 O O . ASN A 1 130 ? 4.682 14.953 -19.760 1.00 71.25 130 ASN A O 1
ATOM 1023 N N . HIS A 1 131 ? 6.651 14.526 -20.734 1.00 68.38 131 HIS A N 1
ATOM 1024 C CA . HIS A 1 131 ? 7.430 15.350 -19.816 1.00 68.38 131 HIS A CA 1
ATOM 1025 C C . HIS A 1 131 ? 7.067 16.839 -19.922 1.00 68.38 131 HIS A C 1
ATOM 1027 O O . HIS A 1 131 ? 6.931 17.514 -18.904 1.00 68.38 131 HIS A O 1
ATOM 1033 N N . ARG A 1 132 ? 6.834 17.349 -21.139 1.00 70.06 132 ARG A N 1
ATOM 1034 C CA . ARG A 1 132 ? 6.378 18.731 -21.358 1.00 70.06 132 ARG A CA 1
ATOM 1035 C C . ARG A 1 132 ? 4.953 18.974 -20.867 1.00 70.06 132 ARG A C 1
ATOM 1037 O O . ARG A 1 132 ? 4.694 20.044 -20.332 1.00 70.06 132 ARG A O 1
ATOM 1044 N N . ARG A 1 133 ? 4.044 18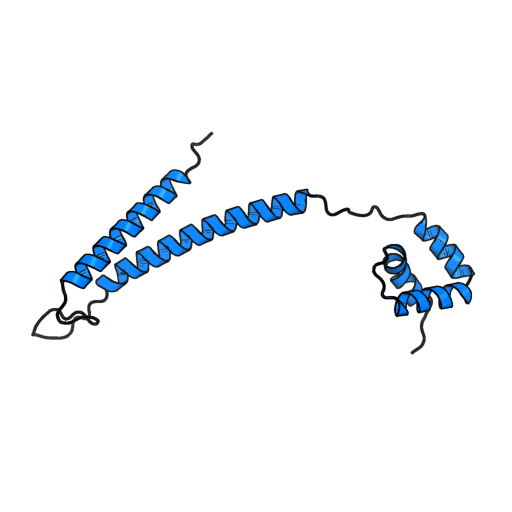.006 -21.015 1.00 65.19 133 ARG A N 1
ATOM 1045 C CA . ARG A 1 133 ? 2.656 18.109 -20.525 1.00 65.19 133 ARG A CA 1
ATOM 1046 C C . ARG A 1 133 ? 2.546 18.033 -19.002 1.00 65.19 133 ARG A C 1
ATOM 1048 O O . ARG A 1 133 ? 1.589 18.558 -18.449 1.00 65.19 133 ARG A O 1
ATOM 1055 N N . LEU A 1 134 ? 3.518 17.405 -18.341 1.00 59.03 134 LEU A N 1
ATOM 1056 C CA . LEU A 1 134 ? 3.584 17.289 -16.883 1.00 59.03 134 LEU A CA 1
ATOM 1057 C C . LEU A 1 134 ? 4.359 18.427 -16.207 1.00 59.03 134 LEU A C 1
ATOM 1059 O O . LEU A 1 134 ? 4.413 18.453 -14.981 1.00 59.03 134 LEU A O 1
ATOM 1063 N N . ARG A 1 135 ? 4.939 19.377 -16.959 1.00 53.62 135 ARG A N 1
ATOM 1064 C CA . ARG A 1 135 ? 5.359 20.653 -16.370 1.00 53.62 135 ARG A CA 1
ATOM 1065 C C . ARG A 1 135 ? 4.087 21.394 -15.952 1.00 53.62 135 ARG A C 1
ATOM 1067 O O . ARG A 1 135 ? 3.320 21.771 -16.843 1.00 53.62 135 ARG A O 1
ATOM 1074 N N . PRO A 1 136 ? 3.844 21.619 -14.648 1.00 50.34 136 PRO A N 1
ATOM 1075 C CA . PRO A 1 136 ? 2.813 22.555 -14.246 1.00 50.34 136 PRO A CA 1
ATOM 1076 C C . PRO A 1 136 ? 3.188 23.877 -14.911 1.00 50.34 136 PRO A C 1
ATOM 1078 O O . PRO A 1 136 ? 4.331 24.325 -14.789 1.00 50.34 136 PRO A O 1
ATOM 1081 N N . LYS A 1 137 ? 2.267 24.471 -15.673 1.00 48.22 137 LYS A N 1
ATOM 1082 C CA . LYS A 1 137 ? 2.376 25.901 -15.955 1.00 48.22 137 LYS A CA 1
ATOM 1083 C C . LYS A 1 137 ? 2.447 26.552 -14.576 1.00 48.22 137 LYS A C 1
ATOM 1085 O O . LYS A 1 137 ? 1.513 26.383 -13.797 1.00 48.22 137 LYS A O 1
ATOM 1090 N N . GLY A 1 138 ? 3.614 27.106 -14.253 1.00 50.06 138 GLY A N 1
ATOM 1091 C CA . GLY A 1 138 ? 3.882 27.698 -12.952 1.00 50.06 138 GLY A CA 1
ATOM 1092 C C . GLY A 1 138 ? 2.789 28.696 -12.593 1.00 50.06 138 GLY A C 1
ATOM 1093 O O . GLY A 1 138 ? 2.290 29.402 -13.473 1.00 50.06 138 GLY A O 1
ATOM 1094 N N . PHE A 1 139 ? 2.412 28.665 -11.318 1.00 37.66 139 PHE A N 1
ATOM 1095 C CA . PHE A 1 139 ? 1.888 29.831 -10.621 1.00 37.66 139 PHE A CA 1
ATOM 1096 C C . PHE A 1 139 ? 2.961 30.925 -10.599 1.00 37.66 139 PHE A C 1
ATOM 1098 O O . PHE A 1 139 ? 4.157 30.550 -10.521 1.00 37.66 139 PHE A O 1
#

Sequence (139 aa):
MKITDDVIRDLLPLYHAGEVRADTRALVEAWLQEHPALAEEALRESAWSLPVITRTGADAEEREALRRTKALLARRSWALGIAIFFTALPLSFGGGDRTGFHWFFWPDHALAASLSLALGAVAWIAYAINHRRLRPKGF

Secondary structure (DSSP, 8-state):
----HHHHHHHHHHHHTT-S-HHHHHHHHHHHHH-HHHHHHHHHHHHS--------THHHHHHHHHHHHHHHHHHHHHHHHHHHHHHHGGG-EE--SSS--EETT-SS-HHHHHHHHHHHHHHHHHHHHHHHHTS----

pLDDT: mean 72.63, std 13.58, range [37.66, 93.31]

Foldseek 3Di:
DDDDLVNLVVCLVCLLVVVDDPVVVVVSVVVCVVPVVSVVVSVVVVVVPDPPPPVDCVVVVVVVVVVVVVVLVVVLVVLVVLLCVLVVQLVPWDDDDDDDTARPVDRPCPVVSVVSVVVSVVSVVVSVVSVVVPPPPDD